Protein AF-A0A484HIN1-F1 (afdb_monomer)

Mean predicted aligned error: 7.31 Å

Sequence (140 aa):
MTGTENAAEALRMVSDWAKWLVTIETFAIAVLGTLFTTDRASVDKRARAYGTAAVVCFVASICFAAMLLLTLPEIAQTLRPDLNIWLTEDSVAGVVFGLNTQGFALIESLLFGCGILFSAATIITIIWSGEKKGKTRGRP

Foldseek 3Di:
DFLLVVQVVVLVVLLVVLVVLLVVLVVLLVVLVCVVPPPPDDQDPLLVVLSVLLNVLSVVLNVLSVQSNQFSVVCNVVGDSPDDQQQDLSTPCCVVPVDGNVRSVVSSVVSSVSSVVSSVVSVVSRVVVVVVVVVVVPDD

Radius of gyration: 20.56 Å; Cα contacts (8 Å, |Δi|>4): 141; chains: 1; bounding box: 49×27×64 Å

Solvent-accessible surface area (backbone atoms only — not comparable to full-atom values): 7355 Å² total; per-residue (Å²): 137,57,47,47,57,59,40,54,49,52,53,50,52,54,48,53,49,36,55,51,49,43,52,52,41,54,49,50,45,51,52,54,50,51,66,72,67,48,90,62,76,80,72,52,70,65,26,50,52,28,39,52,52,12,46,53,25,31,52,53,18,38,52,42,33,49,45,52,58,69,24,47,63,56,48,62,76,67,65,42,54,84,53,56,68,54,70,39,42,91,28,67,52,14,71,76,68,75,34,27,47,45,54,47,53,50,54,23,54,52,27,41,51,51,15,50,53,24,41,50,52,16,54,52,43,50,53,57,52,50,53,53,59,56,58,65,74,70,62,133

pLDDT: mean 84.16, std 12.24, range [41.5, 97.81]

Nearest PDB structures (foldseek):
  7uwa-assembly1_c  TM=4.246E-01  e=1.423E-01  Citrus x limon
  8i7r-assembly1_A4  TM=5.798E-01  e=2.083E+00  Mus musculus
  7rro-assembly1_B0  TM=5.022E-01  e=1.408E+00  Bos taurus
  8otz-assembly1_Cs  TM=4.212E-01  e=1.007E+00  Bos taurus
  9crw-assembly1_F  TM=3.300E-01  e=4.309E+00  Candida albicans

Secondary structure (DSSP, 8-state):
--HHHHHHHHHHHHHHHHHHHHHHHHHHHHHHHHHHHS--SS--HHHHHHHHHHHHHHHHHHHHHHHHHHHHHHHHHT--TT--GGG---SHHHHHHS--HHHHHHHHHHHHHHHHHHHHHHHHHHHHHHHHHHHHTT--

Organism: NCBI:txid218296

Structure (mmCIF, N/CA/C/O backbone):
data_AF-A0A484HIN1-F1
#
_entry.id   AF-A0A484HIN1-F1
#
loop_
_atom_site.group_PDB
_atom_site.id
_atom_site.type_symbol
_atom_site.label_atom_id
_atom_site.label_alt_id
_atom_site.label_comp_id
_atom_site.label_asym_id
_atom_site.label_entity_id
_atom_site.label_seq_id
_atom_site.pdbx_PDB_ins_code
_atom_site.Cartn_x
_atom_site.Cartn_y
_atom_site.Cartn_z
_atom_site.occupancy
_atom_site.B_iso_or_equiv
_atom_site.auth_seq_id
_atom_site.auth_comp_id
_atom_site.auth_asym_id
_atom_site.auth_atom_id
_atom_site.pdbx_PDB_model_num
ATOM 1 N N . MET A 1 1 ? 20.017 15.768 -22.589 1.00 54.41 1 MET A N 1
ATOM 2 C CA . MET A 1 1 ? 19.312 14.658 -21.932 1.00 54.41 1 MET A CA 1
ATOM 3 C C . MET A 1 1 ? 18.972 13.633 -22.987 1.00 54.41 1 MET A C 1
ATOM 5 O O . MET A 1 1 ? 18.265 13.961 -23.935 1.00 54.41 1 MET A O 1
ATOM 9 N N . THR A 1 2 ? 19.588 12.461 -22.912 1.00 69.31 2 THR A N 1
ATOM 10 C CA . THR A 1 2 ? 19.318 11.357 -23.845 1.00 69.31 2 THR A CA 1
ATOM 11 C C . THR A 1 2 ? 18.021 10.657 -23.428 1.00 69.31 2 THR A C 1
ATOM 13 O O . THR A 1 2 ? 17.699 10.635 -22.245 1.00 69.31 2 THR A O 1
ATOM 16 N N . GLY A 1 3 ? 17.247 10.099 -24.368 1.00 70.44 3 GLY A N 1
ATOM 17 C CA . GLY A 1 3 ? 15.950 9.470 -24.049 1.00 70.44 3 GLY A CA 1
ATOM 18 C C . GLY A 1 3 ? 16.035 8.378 -22.970 1.00 70.44 3 GLY A C 1
ATOM 19 O O . GLY A 1 3 ? 15.109 8.201 -22.184 1.00 70.44 3 GLY A O 1
ATOM 20 N N . THR A 1 4 ? 17.191 7.719 -22.853 1.00 76.06 4 THR A N 1
ATOM 21 C CA . THR A 1 4 ? 17.476 6.711 -21.825 1.00 76.06 4 THR A CA 1
ATOM 22 C C . THR A 1 4 ? 17.534 7.289 -20.405 1.00 76.06 4 THR A C 1
ATOM 24 O O . THR A 1 4 ? 17.100 6.625 -19.468 1.00 76.06 4 THR A O 1
ATOM 27 N N . GLU A 1 5 ? 18.030 8.519 -20.220 1.00 82.69 5 GLU A N 1
ATOM 28 C CA . GLU A 1 5 ? 18.069 9.182 -18.903 1.00 82.69 5 GLU A CA 1
ATOM 29 C C . GLU A 1 5 ? 16.652 9.464 -18.392 1.00 82.69 5 GLU A C 1
ATOM 31 O O . GLU A 1 5 ? 16.345 9.174 -17.237 1.00 82.69 5 GLU A O 1
ATOM 36 N N . ASN A 1 6 ? 15.770 9.939 -19.277 1.00 81.94 6 ASN A N 1
ATOM 37 C CA . ASN A 1 6 ? 14.371 10.218 -18.946 1.00 81.94 6 ASN A CA 1
ATOM 38 C C . ASN A 1 6 ? 13.612 8.934 -18.571 1.00 81.94 6 ASN A C 1
ATOM 40 O O . ASN A 1 6 ? 12.824 8.926 -17.625 1.00 81.94 6 ASN A O 1
ATOM 44 N N . ALA A 1 7 ? 13.860 7.833 -19.289 1.00 80.06 7 ALA A N 1
ATOM 45 C CA . ALA A 1 7 ? 13.280 6.534 -18.961 1.00 80.06 7 ALA A CA 1
ATOM 46 C C . ALA A 1 7 ? 13.793 6.022 -17.601 1.00 80.06 7 ALA A C 1
ATOM 48 O O . ALA A 1 7 ? 13.009 5.593 -16.757 1.00 80.06 7 ALA A O 1
ATOM 49 N N . ALA A 1 8 ? 15.095 6.132 -17.328 1.00 85.69 8 ALA A N 1
ATOM 50 C CA . ALA A 1 8 ? 15.660 5.715 -16.046 1.00 85.69 8 ALA A CA 1
ATOM 51 C C . ALA A 1 8 ? 15.101 6.534 -14.866 1.00 85.69 8 ALA A C 1
ATOM 53 O O . ALA A 1 8 ? 14.820 5.979 -13.801 1.00 85.69 8 ALA A O 1
ATOM 54 N N . GLU A 1 9 ? 14.899 7.839 -15.055 1.00 88.00 9 GLU A N 1
ATOM 55 C CA . GLU A 1 9 ? 14.272 8.713 -14.061 1.00 88.00 9 GLU A CA 1
ATOM 56 C C . GLU A 1 9 ? 12.815 8.315 -13.793 1.00 88.00 9 GLU A C 1
ATOM 58 O O . GLU A 1 9 ? 12.438 8.119 -12.637 1.00 88.00 9 GLU A O 1
ATOM 63 N N . ALA A 1 10 ? 12.015 8.099 -14.839 1.00 84.44 10 ALA A N 1
ATOM 64 C CA . ALA A 1 10 ? 10.633 7.648 -14.690 1.00 84.44 10 ALA A CA 1
ATOM 65 C C . ALA A 1 10 ? 10.541 6.291 -13.966 1.00 84.44 10 ALA A C 1
ATOM 67 O O . ALA A 1 10 ? 9.709 6.126 -13.072 1.00 84.44 10 ALA A O 1
ATOM 68 N N . LEU A 1 11 ? 11.436 5.345 -14.270 1.00 87.44 11 LEU A N 1
ATOM 69 C CA . LEU A 1 11 ? 11.505 4.059 -13.569 1.00 87.44 11 LEU A CA 1
ATOM 70 C C . LEU A 1 11 ? 11.786 4.238 -12.070 1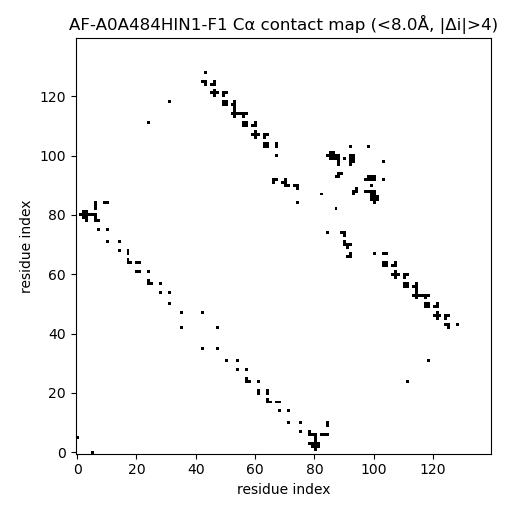.00 87.44 11 LEU A C 1
ATOM 72 O O . LEU A 1 11 ? 11.177 3.578 -11.223 1.00 87.44 11 LEU A O 1
ATOM 76 N N . ARG A 1 12 ? 12.698 5.156 -11.731 1.00 89.75 12 ARG A N 1
ATOM 77 C CA . ARG A 1 12 ? 13.019 5.490 -10.343 1.00 89.75 12 ARG A CA 1
ATOM 78 C C . ARG A 1 12 ? 11.823 6.109 -9.625 1.00 89.75 12 ARG A C 1
ATOM 80 O O . ARG A 1 12 ? 11.538 5.704 -8.501 1.00 89.75 12 ARG A O 1
ATOM 87 N N . MET A 1 13 ? 11.097 7.018 -10.277 1.00 90.00 13 MET A N 1
ATOM 88 C CA . MET A 1 13 ? 9.881 7.616 -9.717 1.00 90.00 13 MET A CA 1
ATOM 89 C C . MET A 1 13 ? 8.820 6.556 -9.395 1.00 90.00 13 MET A C 1
ATOM 91 O O . MET A 1 13 ? 8.242 6.597 -8.312 1.00 90.00 13 MET A O 1
ATOM 95 N N . VAL A 1 14 ? 8.610 5.573 -10.280 1.00 87.56 14 VAL A N 1
ATOM 96 C CA . VAL A 1 14 ? 7.686 4.450 -10.029 1.00 87.56 14 VAL A CA 1
ATOM 97 C C . VAL A 1 14 ? 8.153 3.601 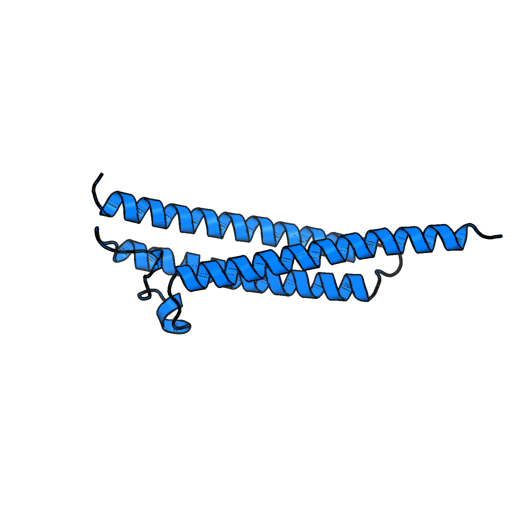-8.840 1.00 87.56 14 VAL A C 1
ATOM 99 O O . VAL A 1 14 ? 7.350 3.276 -7.967 1.00 87.56 14 VAL A O 1
ATOM 102 N N . SER A 1 15 ? 9.451 3.284 -8.760 1.00 90.81 15 SER A N 1
ATOM 103 C CA . SER A 1 15 ? 10.038 2.575 -7.608 1.00 90.81 15 SER A CA 1
ATOM 104 C C . SER A 1 15 ? 9.783 3.310 -6.294 1.00 90.81 15 SER A C 1
ATOM 106 O O . SER A 1 15 ? 9.369 2.700 -5.306 1.00 90.81 15 SER A O 1
ATOM 108 N N . ASP A 1 16 ? 10.079 4.607 -6.266 1.00 93.44 16 ASP A N 1
ATOM 109 C CA . ASP A 1 16 ? 10.014 5.406 -5.047 1.00 93.44 16 ASP A CA 1
ATOM 110 C C . ASP A 1 16 ? 8.557 5.596 -4.605 1.00 93.44 16 ASP A C 1
ATOM 112 O O . ASP A 1 16 ? 8.262 5.476 -3.414 1.00 93.44 16 ASP A O 1
ATOM 116 N N . TRP A 1 17 ? 7.636 5.767 -5.558 1.00 90.81 17 TRP A N 1
ATOM 117 C CA . TRP A 1 17 ? 6.195 5.802 -5.308 1.00 90.81 17 TRP A CA 1
ATOM 118 C C . TRP A 1 17 ? 5.670 4.501 -4.690 1.00 90.81 17 TRP A C 1
ATOM 120 O O . TRP A 1 17 ? 5.062 4.534 -3.620 1.00 90.81 17 TRP A O 1
ATOM 130 N N . ALA A 1 18 ? 5.964 3.350 -5.302 1.00 91.25 18 ALA A N 1
ATOM 131 C CA . ALA A 1 18 ? 5.492 2.055 -4.812 1.00 91.25 18 ALA A CA 1
ATOM 132 C C . ALA A 1 18 ? 6.027 1.740 -3.401 1.00 91.25 18 ALA A C 1
ATOM 134 O O . ALA A 1 18 ? 5.289 1.281 -2.531 1.00 91.25 18 ALA A O 1
ATOM 135 N N . LYS A 1 19 ? 7.303 2.042 -3.121 1.00 93.50 19 LYS A N 1
ATOM 136 C CA . LYS A 1 19 ? 7.889 1.872 -1.775 1.00 93.50 19 LYS A CA 1
ATOM 137 C C . LYS A 1 19 ? 7.236 2.784 -0.741 1.00 93.50 19 LYS A C 1
ATOM 139 O O . LYS A 1 19 ? 7.009 2.366 0.400 1.00 93.50 19 LYS A O 1
ATOM 144 N N . TRP A 1 20 ? 6.969 4.030 -1.125 1.00 95.00 20 TRP A N 1
ATOM 145 C CA . TRP A 1 20 ? 6.303 4.998 -0.264 1.00 95.00 20 TRP A CA 1
ATOM 146 C C . TRP A 1 20 ? 4.887 4.536 0.097 1.00 95.00 20 TRP A C 1
ATOM 148 O O . TRP A 1 20 ? 4.550 4.520 1.284 1.00 95.00 20 TRP A O 1
ATOM 158 N N . LEU A 1 21 ? 4.108 4.063 -0.882 1.00 92.5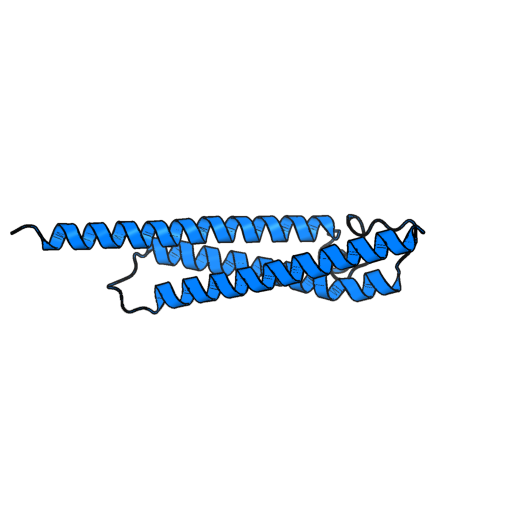0 21 LEU A N 1
ATOM 159 C CA . LEU A 1 21 ? 2.767 3.528 -0.641 1.00 92.50 21 LEU A CA 1
ATOM 160 C C . LEU A 1 21 ? 2.787 2.317 0.291 1.00 92.50 21 LEU A C 1
ATOM 162 O O . LEU A 1 21 ? 2.146 2.364 1.340 1.00 92.50 21 LEU A O 1
ATOM 166 N N . VAL A 1 22 ? 3.615 1.306 0.006 1.00 95.00 22 VAL A N 1
ATOM 167 C CA . VAL A 1 22 ? 3.739 0.112 0.863 1.00 95.00 22 VAL A CA 1
ATOM 168 C C . VAL A 1 22 ? 4.061 0.488 2.314 1.00 95.00 22 VAL A C 1
ATOM 170 O O . VAL A 1 22 ? 3.519 -0.103 3.252 1.00 95.00 22 VAL A O 1
ATOM 173 N N . THR A 1 23 ? 4.912 1.496 2.522 1.00 96.44 23 THR A N 1
ATOM 174 C CA . THR A 1 23 ? 5.274 1.976 3.864 1.00 96.44 23 THR A CA 1
ATOM 175 C C . THR A 1 23 ? 4.072 2.580 4.591 1.00 96.44 23 THR A C 1
ATOM 177 O O . THR A 1 23 ? 3.801 2.224 5.741 1.00 96.44 23 THR A O 1
ATOM 180 N N . ILE A 1 24 ? 3.332 3.474 3.932 1.00 95.62 24 ILE A N 1
ATOM 181 C CA . ILE A 1 24 ? 2.155 4.128 4.519 1.00 95.62 24 ILE A CA 1
ATOM 182 C C . ILE A 1 24 ? 1.041 3.125 4.795 1.00 95.62 24 ILE A C 1
ATOM 184 O O . ILE A 1 24 ? 0.418 3.184 5.853 1.00 95.62 24 ILE A O 1
ATOM 188 N N . GLU A 1 25 ? 0.797 2.193 3.882 1.00 95.81 25 GLU A N 1
ATOM 189 C CA . GLU A 1 25 ? -0.241 1.175 4.030 1.00 95.81 25 GLU A CA 1
ATOM 190 C C . GLU A 1 25 ? 0.072 0.223 5.181 1.00 95.81 25 GLU A C 1
ATOM 192 O O . GLU A 1 25 ? -0.788 -0.038 6.022 1.00 95.81 25 GLU A O 1
ATOM 197 N N . THR A 1 26 ? 1.328 -0.217 5.293 1.00 96.69 26 THR A N 1
ATOM 198 C CA . THR A 1 26 ? 1.793 -1.027 6.429 1.00 96.69 26 THR A CA 1
ATOM 199 C C . THR A 1 26 ? 1.592 -0.285 7.750 1.00 96.69 26 THR A C 1
ATOM 201 O O . THR A 1 26 ? 1.093 -0.857 8.724 1.00 96.69 26 THR A O 1
ATOM 204 N N . PHE A 1 27 ? 1.921 1.009 7.784 1.00 97.19 27 PHE A N 1
ATOM 205 C CA . PHE A 1 27 ? 1.687 1.849 8.955 1.00 97.19 27 PHE A CA 1
ATOM 206 C C . PHE A 1 27 ? 0.191 1.984 9.276 1.00 97.19 27 PHE A C 1
ATOM 208 O O . PHE A 1 27 ? -0.207 1.802 10.426 1.00 97.19 27 PHE A O 1
ATOM 215 N N . ALA A 1 28 ? -0.657 2.238 8.279 1.00 95.94 28 ALA A N 1
ATOM 216 C CA . ALA A 1 28 ? -2.102 2.355 8.455 1.00 95.94 28 ALA A CA 1
ATOM 217 C C . ALA A 1 28 ? -2.723 1.054 8.989 1.00 95.94 28 ALA A C 1
ATOM 219 O O . ALA A 1 28 ? -3.538 1.096 9.913 1.00 95.94 28 ALA A O 1
ATOM 220 N N . ILE A 1 29 ? -2.295 -0.104 8.476 1.00 96.88 29 ILE A N 1
ATOM 221 C CA . ILE A 1 29 ? -2.707 -1.420 8.981 1.00 96.88 29 ILE A CA 1
ATOM 222 C C . ILE A 1 29 ? -2.300 -1.582 10.448 1.00 96.88 29 ILE A C 1
ATOM 224 O O . ILE A 1 29 ? -3.119 -2.018 11.259 1.00 96.88 29 ILE A O 1
ATOM 228 N N . ALA A 1 30 ? -1.074 -1.200 10.816 1.00 96.44 30 ALA A N 1
ATOM 229 C CA . ALA A 1 30 ? -0.621 -1.262 12.204 1.00 96.44 30 ALA A CA 1
ATOM 230 C C . ALA A 1 30 ? -1.475 -0.367 13.117 1.00 96.44 30 ALA A C 1
ATOM 232 O O . ALA A 1 30 ? -1.932 -0.821 14.168 1.00 96.44 30 ALA A O 1
ATOM 233 N N . VAL A 1 31 ? -1.771 0.867 1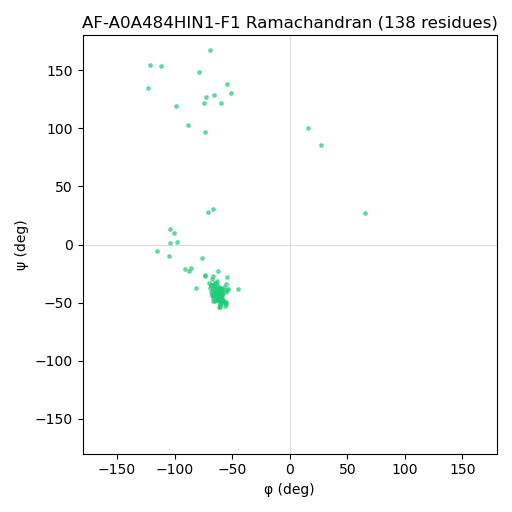2.695 1.00 94.12 31 VAL A N 1
ATOM 234 C CA . VAL A 1 31 ? -2.661 1.784 13.427 1.00 94.12 31 VAL A CA 1
ATOM 235 C C . VAL A 1 31 ? -4.048 1.161 13.610 1.00 94.12 31 VAL A C 1
ATOM 237 O O . VAL A 1 31 ? -4.541 1.096 14.738 1.00 94.12 31 VAL A O 1
ATOM 240 N N . LEU A 1 32 ? -4.666 0.635 12.549 1.00 93.25 32 LEU A N 1
ATOM 241 C CA . LEU A 1 32 ? -5.960 -0.051 12.646 1.00 93.25 32 LEU A CA 1
ATOM 242 C C . LEU A 1 32 ? -5.900 -1.259 13.591 1.00 93.25 32 LEU A C 1
ATOM 244 O O . LEU A 1 32 ? -6.794 -1.433 14.419 1.00 93.25 32 LEU A O 1
ATOM 248 N N . GLY A 1 33 ? -4.828 -2.051 13.525 1.00 91.19 33 GLY A N 1
ATOM 249 C CA . GLY A 1 33 ? -4.589 -3.172 14.430 1.00 91.19 33 GLY A CA 1
ATOM 250 C C . GLY A 1 33 ? -4.587 -2.732 15.892 1.00 91.19 33 GLY A C 1
ATOM 251 O O . GLY A 1 33 ? -5.332 -3.286 16.699 1.00 91.19 33 GLY A O 1
ATOM 252 N N . THR A 1 34 ? -3.836 -1.679 16.226 1.00 90.50 34 THR A N 1
ATOM 253 C CA . THR A 1 34 ? -3.799 -1.135 17.596 1.00 90.50 34 THR A CA 1
ATOM 254 C C . THR A 1 34 ? -5.154 -0.607 18.072 1.00 90.50 34 THR A C 1
ATOM 256 O O . THR A 1 34 ? -5.525 -0.812 19.230 1.00 90.50 34 THR A O 1
ATOM 259 N N . LEU A 1 35 ? -5.942 0.019 17.190 1.00 87.19 35 LEU A N 1
ATOM 260 C CA . LEU A 1 35 ? -7.289 0.494 17.524 1.00 87.19 35 LEU A CA 1
ATOM 261 C C . LEU A 1 35 ? -8.240 -0.654 17.883 1.00 87.19 35 LEU A C 1
ATOM 263 O O . LEU A 1 35 ? -9.130 -0.464 18.713 1.00 87.19 35 LEU A O 1
ATOM 267 N N . PHE A 1 36 ? -8.055 -1.834 17.286 1.00 84.31 36 PHE A N 1
ATOM 268 C CA . PHE A 1 36 ? -8.879 -3.010 17.564 1.00 84.31 36 PHE A CA 1
ATOM 269 C C . PHE A 1 36 ? -8.393 -3.859 18.740 1.00 84.31 36 PHE A C 1
ATOM 271 O O . PHE A 1 36 ? -9.211 -4.574 19.321 1.00 84.31 36 PHE A O 1
ATOM 278 N N . THR A 1 37 ? -7.110 -3.787 19.103 1.00 84.06 37 THR A N 1
ATOM 279 C CA . THR A 1 37 ? -6.544 -4.523 20.248 1.00 84.06 37 THR A CA 1
ATOM 280 C C . THR A 1 37 ? -6.583 -3.741 21.555 1.00 84.06 37 THR A C 1
ATOM 282 O O . THR A 1 37 ? -6.537 -4.348 22.622 1.00 84.06 37 THR A O 1
ATOM 285 N N . THR A 1 38 ? -6.691 -2.410 21.508 1.00 76.25 38 THR A N 1
ATOM 286 C CA . THR A 1 38 ? -6.842 -1.605 22.724 1.00 76.25 38 THR A CA 1
ATOM 287 C C . THR A 1 38 ? -8.189 -1.928 23.374 1.00 76.25 38 THR A C 1
ATOM 289 O O . THR A 1 38 ? -9.221 -1.859 22.710 1.00 76.25 38 THR A O 1
ATOM 292 N N . ASP A 1 39 ? -8.181 -2.238 24.674 1.00 57.16 39 ASP A N 1
ATOM 293 C CA . ASP A 1 39 ? -9.277 -2.792 25.497 1.00 57.16 39 ASP A CA 1
ATOM 294 C C . ASP A 1 39 ? -10.486 -1.839 25.714 1.00 57.16 39 ASP A C 1
ATOM 296 O O . ASP A 1 39 ? -11.170 -1.818 26.740 1.00 57.16 39 ASP A O 1
ATOM 300 N N . ARG A 1 40 ? -10.765 -0.971 24.734 1.00 56.91 40 ARG A N 1
ATOM 301 C CA . ARG A 1 40 ? -11.926 -0.087 24.695 1.00 56.91 40 ARG A CA 1
ATOM 302 C C . ARG A 1 40 ? -13.161 -0.922 24.379 1.00 56.91 40 ARG A C 1
ATOM 304 O O . ARG A 1 40 ? -13.458 -1.193 23.220 1.00 56.91 40 ARG A O 1
ATOM 311 N N . ALA A 1 41 ? -13.875 -1.304 25.437 1.00 56.22 41 ALA A N 1
ATOM 312 C CA . ALA A 1 41 ? -15.295 -1.660 25.479 1.00 56.22 41 ALA A CA 1
ATOM 313 C C . ALA A 1 41 ? -15.935 -1.938 24.105 1.00 56.22 41 ALA A C 1
ATOM 315 O O . ALA A 1 41 ? -16.319 -0.989 23.424 1.00 56.22 41 ALA A O 1
ATOM 316 N N . SER A 1 42 ? -16.097 -3.217 23.745 1.00 67.44 42 SER A N 1
ATOM 317 C CA . SER A 1 42 ? -16.809 -3.718 22.553 1.00 67.44 42 SER A CA 1
ATOM 318 C C . SER A 1 42 ? -16.845 -2.738 21.370 1.00 67.44 42 SER A C 1
ATOM 320 O O . SER A 1 42 ? -17.795 -1.962 21.209 1.00 67.44 42 SER A O 1
ATOM 322 N N . VAL A 1 43 ? -15.793 -2.772 20.546 1.00 71.38 43 VAL A N 1
ATOM 323 C CA . VAL A 1 43 ? -15.750 -2.046 19.269 1.00 71.38 43 VAL A CA 1
ATOM 324 C C . VAL A 1 43 ? -17.013 -2.358 18.462 1.00 71.38 43 VAL A C 1
ATOM 326 O O . VAL A 1 43 ? -17.387 -3.526 18.319 1.00 71.38 43 VAL A O 1
ATOM 329 N N . ASP A 1 44 ? -17.674 -1.312 17.960 1.00 83.19 44 ASP A N 1
ATOM 330 C CA . ASP A 1 44 ? -18.899 -1.432 17.167 1.00 83.19 44 ASP A CA 1
ATOM 331 C C . ASP A 1 44 ? -18.677 -2.381 15.973 1.00 83.19 44 ASP A C 1
ATOM 333 O O . ASP A 1 44 ? -17.642 -2.332 15.301 1.00 83.19 44 ASP A O 1
ATOM 337 N N . LYS A 1 45 ? -19.656 -3.252 15.692 1.00 88.19 45 LYS A N 1
ATOM 338 C CA . LYS A 1 45 ? -19.595 -4.208 14.574 1.00 88.19 45 LYS A CA 1
ATOM 339 C C . LYS A 1 45 ? -19.338 -3.509 13.234 1.00 88.19 45 LYS A C 1
ATOM 341 O O . LYS A 1 45 ? -18.632 -4.060 12.395 1.00 88.19 45 LYS A O 1
ATOM 346 N N . ARG A 1 46 ? -19.865 -2.294 13.044 1.00 89.81 46 ARG A N 1
ATOM 347 C CA . ARG A 1 46 ? -19.653 -1.476 11.840 1.00 89.81 46 ARG A CA 1
ATOM 348 C C . ARG A 1 46 ? -18.209 -1.001 11.727 1.00 89.81 46 ARG A C 1
ATOM 350 O O . ARG A 1 46 ? -17.629 -1.112 10.657 1.00 89.81 46 ARG A O 1
ATOM 357 N N . ALA A 1 47 ? -17.613 -0.546 12.832 1.00 90.94 47 ALA A N 1
ATOM 358 C CA . ALA A 1 47 ? -16.205 -0.152 12.854 1.00 90.94 47 ALA A CA 1
ATOM 359 C C . ALA A 1 47 ? -15.292 -1.336 12.510 1.00 90.94 47 ALA A C 1
ATOM 361 O O . ALA A 1 47 ? -14.352 -1.177 11.741 1.00 90.94 47 ALA A O 1
ATOM 362 N N . ARG A 1 48 ? -15.604 -2.538 13.015 1.00 90.81 48 ARG A N 1
ATOM 363 C CA . ARG A 1 48 ? -14.879 -3.758 12.628 1.00 90.81 48 ARG A CA 1
ATOM 364 C C . ARG A 1 48 ? -15.021 -4.061 11.139 1.00 90.81 48 ARG A C 1
ATOM 366 O O . ARG A 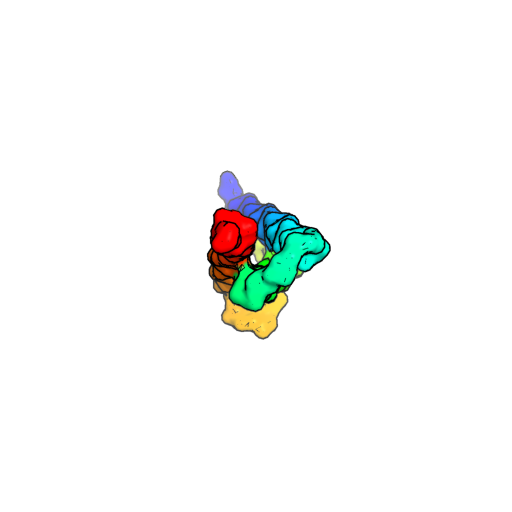1 48 ? -14.015 -4.308 10.494 1.00 90.81 48 ARG A O 1
ATOM 373 N N . ALA A 1 49 ? -16.236 -3.997 10.592 1.00 94.25 49 ALA A N 1
ATOM 374 C CA . ALA A 1 49 ? -16.470 -4.257 9.172 1.00 94.25 49 ALA A CA 1
ATOM 375 C C . ALA A 1 49 ? -15.696 -3.283 8.265 1.00 94.25 49 ALA A C 1
ATOM 377 O O . ALA A 1 49 ? -15.010 -3.724 7.346 1.00 94.25 49 ALA A O 1
ATOM 378 N N . TYR A 1 50 ? -15.749 -1.978 8.557 1.00 95.31 50 TYR A N 1
ATOM 379 C CA . TYR A 1 50 ? -14.977 -0.979 7.815 1.00 95.31 50 TYR A CA 1
ATOM 380 C C . TYR A 1 50 ? -13.470 -1.186 7.977 1.00 95.31 50 TYR A C 1
ATOM 382 O O . TYR A 1 50 ? -12.748 -1.126 6.989 1.00 95.31 50 TYR A O 1
ATOM 390 N N . GLY A 1 51 ? -12.987 -1.500 9.181 1.00 94.88 51 GLY A N 1
ATOM 391 C CA . GLY A 1 51 ? -11.559 -1.721 9.396 1.00 94.88 51 GLY A CA 1
ATOM 392 C C . GLY A 1 51 ? -11.048 -2.962 8.678 1.00 94.88 51 GLY A C 1
ATOM 393 O O . GLY A 1 51 ? -9.976 -2.926 8.086 1.00 94.88 51 GLY A O 1
ATOM 394 N N . THR A 1 52 ? -11.830 -4.044 8.658 1.00 94.81 52 THR A N 1
ATOM 395 C CA . THR A 1 52 ? -11.507 -5.233 7.864 1.00 94.81 52 THR A CA 1
ATOM 396 C C . THR A 1 52 ? -11.474 -4.905 6.373 1.00 94.81 52 THR A C 1
ATOM 398 O O . THR A 1 52 ? -10.516 -5.285 5.707 1.00 94.81 52 THR A O 1
ATOM 401 N N . ALA A 1 53 ? -12.458 -4.164 5.853 1.00 97.00 53 ALA A N 1
ATOM 402 C CA . ALA A 1 53 ? -12.457 -3.732 4.455 1.00 97.00 53 ALA A CA 1
ATOM 403 C C . ALA A 1 53 ? -11.228 -2.867 4.123 1.00 97.00 53 ALA A C 1
ATOM 405 O O . ALA A 1 53 ? -10.575 -3.107 3.112 1.00 97.00 53 ALA A O 1
ATOM 406 N N . ALA A 1 54 ? -10.858 -1.931 5.005 1.00 97.12 54 ALA A N 1
ATOM 407 C CA . ALA A 1 54 ? -9.661 -1.107 4.851 1.00 97.12 54 ALA A CA 1
ATOM 408 C C . ALA A 1 54 ? -8.382 -1.951 4.771 1.00 97.12 54 ALA A C 1
ATOM 410 O O . ALA A 1 54 ? -7.579 -1.762 3.862 1.00 97.12 54 ALA A O 1
ATOM 411 N N . VAL A 1 55 ? -8.216 -2.914 5.686 1.00 97.06 55 VAL A N 1
ATOM 412 C CA . VAL A 1 55 ? -7.055 -3.816 5.698 1.00 97.06 55 VAL A CA 1
ATOM 413 C C . VAL A 1 55 ? -6.997 -4.649 4.421 1.00 97.06 55 VAL A C 1
ATOM 415 O O . VAL A 1 55 ? -5.928 -4.768 3.836 1.00 97.06 55 VAL A O 1
ATOM 418 N N . VAL A 1 56 ? -8.125 -5.189 3.952 1.00 97.75 56 VAL A N 1
ATOM 419 C CA . VAL A 1 56 ? -8.169 -5.948 2.691 1.00 97.75 56 VAL A CA 1
ATOM 420 C C . VAL A 1 56 ? -7.768 -5.067 1.505 1.00 97.75 56 VAL A C 1
ATOM 422 O O . VAL A 1 56 ? -6.967 -5.503 0.682 1.00 97.75 56 VAL A O 1
ATOM 425 N N . CYS A 1 57 ? -8.265 -3.828 1.434 1.00 97.75 57 CYS A N 1
ATOM 426 C CA . CYS A 1 57 ? -7.880 -2.873 0.395 1.00 97.75 57 CYS A CA 1
ATOM 427 C C . CYS A 1 57 ? -6.377 -2.564 0.419 1.00 97.75 57 CYS A C 1
ATOM 429 O O . CYS A 1 57 ? -5.735 -2.653 -0.623 1.00 97.75 57 CYS A O 1
ATOM 431 N N . PHE A 1 58 ? -5.808 -2.266 1.591 1.00 97.50 58 PHE A N 1
ATOM 432 C CA . PHE A 1 58 ? -4.375 -1.996 1.726 1.00 97.50 58 PHE A CA 1
ATOM 433 C C . PHE A 1 58 ? -3.520 -3.216 1.391 1.00 97.50 58 PHE A C 1
ATOM 435 O O . PHE A 1 58 ? -2.539 -3.089 0.677 1.00 97.50 58 PHE A O 1
ATOM 442 N N . VAL A 1 59 ? -3.891 -4.417 1.840 1.00 97.44 59 VAL A N 1
ATOM 443 C CA . VAL A 1 59 ? -3.142 -5.637 1.496 1.00 97.44 59 VAL A CA 1
ATOM 444 C C . VAL A 1 59 ? -3.180 -5.894 -0.009 1.00 97.44 59 VAL A C 1
ATOM 446 O O . VAL A 1 59 ? -2.144 -6.192 -0.598 1.00 97.44 59 VAL A O 1
ATOM 449 N N . ALA A 1 60 ? -4.345 -5.748 -0.645 1.00 95.12 60 ALA A N 1
ATOM 450 C CA . ALA A 1 60 ? -4.459 -5.898 -2.091 1.00 95.12 60 ALA A CA 1
ATOM 451 C C . ALA A 1 60 ? -3.594 -4.863 -2.829 1.00 95.12 60 ALA A C 1
ATOM 453 O O . ALA A 1 60 ? -2.845 -5.231 -3.729 1.00 95.12 60 ALA A O 1
ATOM 454 N N . SER A 1 61 ? -3.646 -3.599 -2.408 1.00 95.12 61 SER A N 1
ATOM 455 C CA . SER A 1 61 ? -2.822 -2.508 -2.936 1.00 95.12 61 SER A CA 1
ATOM 456 C C . SER A 1 61 ? -1.317 -2.793 -2.805 1.00 95.12 61 SER A C 1
ATOM 458 O O . SER A 1 61 ? -0.606 -2.777 -3.811 1.00 95.12 61 SER A O 1
ATOM 460 N N . ILE A 1 62 ? -0.852 -3.233 -1.626 1.00 95.06 62 ILE A N 1
ATOM 461 C CA . ILE A 1 62 ? 0.532 -3.683 -1.392 1.00 95.06 62 ILE A CA 1
ATOM 462 C C . ILE A 1 62 ? 0.921 -4.802 -2.363 1.00 95.06 62 ILE A C 1
ATOM 464 O O . ILE A 1 62 ? 2.039 -4.799 -2.876 1.00 95.06 62 ILE A O 1
ATOM 468 N N . CYS A 1 63 ? 0.035 -5.765 -2.641 1.00 92.31 63 CYS A N 1
ATOM 469 C CA . CYS A 1 63 ? 0.324 -6.821 -3.611 1.00 92.31 63 CYS A CA 1
ATOM 470 C C . CYS A 1 63 ? 0.548 -6.258 -5.023 1.00 92.31 63 CYS A C 1
ATOM 472 O O . CYS A 1 63 ? 1.485 -6.690 -5.695 1.00 92.31 63 CYS A O 1
ATOM 474 N N . PHE A 1 64 ? -0.256 -5.287 -5.467 1.00 90.06 64 PHE A N 1
ATOM 475 C CA . PHE A 1 64 ? -0.051 -4.617 -6.757 1.00 90.06 64 PHE A CA 1
ATOM 476 C C . PHE A 1 64 ? 1.248 -3.801 -6.782 1.00 90.06 64 PHE A C 1
ATOM 478 O O . PHE A 1 64 ? 2.020 -3.929 -7.733 1.00 90.06 64 PHE A O 1
ATOM 485 N N . ALA A 1 65 ? 1.546 -3.045 -5.724 1.00 90.56 65 ALA A N 1
ATOM 486 C CA . ALA A 1 65 ? 2.800 -2.304 -5.593 1.00 90.56 65 ALA A CA 1
ATOM 487 C C . ALA A 1 65 ? 4.026 -3.237 -5.581 1.00 90.56 65 ALA A C 1
ATOM 489 O O . ALA A 1 65 ? 5.034 -2.965 -6.231 1.00 90.56 65 ALA A O 1
ATOM 490 N N . ALA A 1 66 ? 3.940 -4.379 -4.895 1.00 90.25 66 ALA A N 1
ATOM 491 C CA . ALA A 1 66 ? 4.992 -5.389 -4.877 1.00 90.25 66 ALA A CA 1
ATOM 492 C C . ALA A 1 66 ? 5.199 -6.018 -6.261 1.00 90.25 66 ALA A C 1
ATOM 494 O O . ALA A 1 66 ? 6.340 -6.190 -6.683 1.00 90.25 66 ALA A O 1
ATOM 495 N N . MET A 1 67 ? 4.119 -6.315 -6.991 1.00 87.25 67 MET A N 1
ATOM 496 C CA . MET A 1 67 ? 4.210 -6.797 -8.371 1.00 87.25 67 MET A CA 1
ATOM 497 C C . MET A 1 67 ? 4.865 -5.761 -9.286 1.00 87.25 67 MET A C 1
ATOM 499 O O . MET A 1 67 ? 5.778 -6.115 -10.028 1.00 87.25 67 MET A O 1
ATOM 503 N N . LEU A 1 68 ? 4.492 -4.482 -9.172 1.00 85.88 68 LEU A N 1
ATOM 504 C CA . LEU A 1 68 ? 5.171 -3.394 -9.878 1.00 85.88 68 LEU A CA 1
ATOM 505 C C . LEU A 1 68 ? 6.671 -3.393 -9.568 1.00 85.88 68 LEU A C 1
ATOM 507 O O . LEU A 1 68 ? 7.480 -3.463 -10.489 1.00 85.88 68 LEU A O 1
ATOM 511 N N . LEU A 1 69 ? 7.057 -3.415 -8.291 1.00 88.56 69 LEU A N 1
ATOM 512 C CA . LEU A 1 69 ? 8.462 -3.435 -7.874 1.00 88.56 69 LEU A CA 1
ATOM 513 C C . LEU A 1 69 ? 9.236 -4.649 -8.406 1.00 88.56 69 LEU A C 1
ATOM 515 O O . LEU A 1 69 ? 10.395 -4.499 -8.790 1.00 88.56 69 LEU A O 1
ATOM 519 N N . LEU A 1 70 ?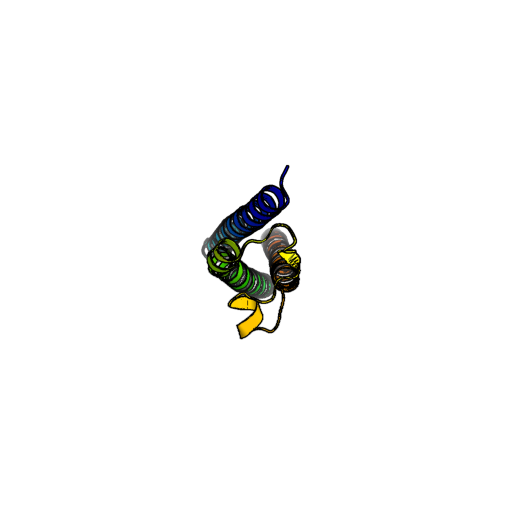 8.609 -5.827 -8.458 1.00 87.00 70 LEU A N 1
ATOM 520 C CA . LEU A 1 70 ? 9.216 -7.044 -9.010 1.00 87.00 70 LEU A CA 1
ATOM 521 C C . LEU A 1 70 ? 9.462 -6.949 -10.519 1.00 87.00 70 LEU A C 1
ATOM 523 O O . LEU A 1 70 ? 10.387 -7.586 -11.016 1.00 87.00 70 LEU A O 1
ATOM 527 N N . THR A 1 71 ? 8.678 -6.144 -11.237 1.00 83.06 71 THR A N 1
ATOM 528 C CA . THR A 1 71 ? 8.829 -5.957 -12.687 1.00 83.06 71 THR A CA 1
ATOM 529 C C . THR A 1 71 ? 9.836 -4.892 -13.098 1.00 83.06 71 THR A C 1
ATOM 531 O O . THR A 1 71 ? 10.340 -4.922 -14.219 1.00 83.06 71 THR A O 1
ATOM 534 N N . LEU A 1 72 ? 10.180 -3.961 -12.204 1.00 84.12 72 LEU A N 1
ATOM 535 C CA . LEU A 1 72 ? 11.107 -2.874 -12.533 1.00 84.12 72 LEU A CA 1
ATOM 536 C C . LEU A 1 72 ? 12.492 -3.351 -13.007 1.00 84.12 72 LEU A C 1
ATOM 538 O O . LEU A 1 72 ? 13.011 -2.735 -13.936 1.00 84.12 72 LEU A O 1
ATOM 542 N N . PRO A 1 73 ? 13.115 -4.409 -12.443 1.00 85.69 73 PRO A N 1
ATOM 543 C CA . PRO A 1 73 ? 14.400 -4.905 -12.936 1.00 85.69 73 PRO A CA 1
ATOM 544 C C . PRO A 1 73 ? 14.345 -5.399 -14.386 1.00 85.69 73 PRO A C 1
ATOM 546 O O . PRO A 1 73 ? 15.295 -5.183 -15.132 1.00 85.69 73 PRO A O 1
ATOM 549 N N . GLU A 1 74 ? 13.240 -6.027 -14.788 1.00 81.81 74 GLU A N 1
ATOM 550 C CA . GLU A 1 74 ? 13.031 -6.512 -16.157 1.00 81.81 74 GLU A CA 1
ATOM 551 C C . GLU A 1 74 ? 12.930 -5.334 -17.135 1.00 81.81 74 GLU A C 1
ATOM 553 O O . GLU A 1 74 ? 13.651 -5.288 -18.131 1.00 81.81 74 GLU A O 1
ATOM 558 N N . ILE A 1 75 ? 12.147 -4.310 -16.777 1.00 80.94 75 ILE A N 1
ATOM 559 C CA . ILE A 1 75 ? 12.026 -3.062 -17.549 1.00 80.94 75 ILE A CA 1
ATOM 560 C C . ILE A 1 75 ? 13.373 -2.316 -17.610 1.00 80.94 75 ILE A C 1
ATOM 562 O O . ILE A 1 75 ? 13.734 -1.748 -18.640 1.00 80.94 75 ILE A O 1
ATOM 566 N N . ALA A 1 76 ? 14.156 -2.329 -16.526 1.00 85.25 76 ALA A N 1
ATOM 567 C CA . ALA A 1 76 ? 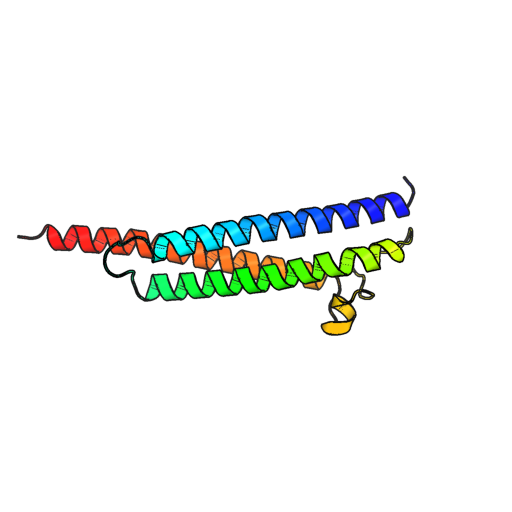15.479 -1.703 -16.488 1.00 85.25 76 ALA A CA 1
ATOM 568 C C . ALA A 1 76 ? 16.476 -2.369 -17.448 1.00 85.25 76 ALA A C 1
ATOM 570 O O . ALA A 1 76 ? 17.330 -1.689 -18.017 1.00 85.25 76 ALA A O 1
ATOM 571 N N . GLN A 1 77 ? 16.390 -3.690 -17.623 1.00 82.75 77 GLN A N 1
ATOM 572 C CA . GLN A 1 77 ? 17.273 -4.446 -18.515 1.00 82.75 77 GLN A CA 1
ATOM 573 C C . GLN A 1 77 ? 16.943 -4.227 -19.994 1.00 82.75 77 GLN A C 1
ATOM 575 O O . GLN A 1 77 ? 17.828 -4.336 -20.842 1.00 82.75 77 GLN A O 1
ATOM 580 N N . THR A 1 78 ? 15.692 -3.898 -20.309 1.00 81.00 78 THR A N 1
ATOM 581 C CA . THR A 1 78 ? 15.205 -3.674 -21.676 1.00 81.00 78 THR A CA 1
ATOM 582 C C . THR A 1 78 ? 15.021 -2.193 -22.013 1.00 81.00 78 THR A C 1
ATOM 584 O O . THR A 1 78 ? 14.433 -1.868 -23.045 1.00 81.00 78 THR A O 1
ATOM 587 N N . LEU A 1 79 ? 15.554 -1.291 -21.182 1.00 80.38 79 LEU A N 1
ATOM 588 C CA . LEU A 1 79 ? 15.358 0.151 -21.295 1.00 80.38 79 LEU A CA 1
ATOM 589 C C . LEU A 1 79 ? 15.869 0.694 -22.642 1.00 80.38 79 LEU A C 1
ATOM 591 O O . LEU A 1 79 ? 17.052 0.576 -22.974 1.00 80.38 79 LEU A O 1
ATOM 595 N N . ARG A 1 80 ? 14.980 1.333 -23.409 1.00 80.50 80 ARG A N 1
ATOM 596 C CA . ARG A 1 80 ? 15.295 1.988 -24.690 1.00 80.50 80 ARG A CA 1
ATOM 597 C C . ARG A 1 80 ? 14.933 3.476 -24.645 1.00 80.50 80 ARG A C 1
ATOM 599 O O . ARG A 1 80 ? 14.051 3.850 -23.874 1.00 80.50 80 ARG A O 1
ATOM 606 N N . PRO A 1 81 ? 15.578 4.334 -25.459 1.00 73.44 81 PRO A N 1
ATOM 607 C CA . PRO A 1 81 ? 15.354 5.782 -25.423 1.00 73.44 81 PRO A CA 1
ATOM 608 C C . PRO A 1 81 ? 13.921 6.220 -25.771 1.00 73.44 81 PRO A C 1
ATOM 610 O O . PRO A 1 81 ? 13.520 7.325 -25.423 1.00 73.44 81 PRO A O 1
ATOM 613 N N . ASP A 1 82 ? 13.184 5.379 -26.490 1.00 76.06 82 ASP A N 1
ATOM 614 C CA . ASP A 1 82 ? 11.818 5.569 -26.980 1.00 76.06 82 ASP A CA 1
ATOM 615 C C . ASP A 1 82 ? 10.771 4.772 -26.179 1.00 76.06 82 ASP A C 1
ATOM 617 O O . ASP A 1 82 ? 9.579 4.828 -26.483 1.00 76.06 82 ASP A O 1
ATOM 621 N N . LEU A 1 83 ? 11.197 4.043 -25.141 1.00 77.69 83 LEU A N 1
ATOM 622 C CA . LEU A 1 83 ? 10.316 3.200 -24.341 1.00 77.69 83 LEU A CA 1
ATOM 623 C C . LEU A 1 83 ? 9.436 4.046 -23.413 1.00 77.69 83 LEU A C 1
ATOM 625 O O . LEU A 1 83 ? 9.926 4.753 -22.531 1.00 77.69 83 LEU A O 1
ATOM 629 N N . ASN A 1 84 ? 8.117 3.915 -23.557 1.00 80.62 84 ASN A N 1
ATOM 630 C CA . ASN A 1 84 ? 7.172 4.468 -22.595 1.00 80.62 84 ASN A CA 1
ATOM 631 C C . ASN A 1 84 ? 6.901 3.450 -21.479 1.00 80.62 84 ASN A C 1
ATOM 633 O O . ASN A 1 84 ? 6.123 2.510 -21.648 1.00 80.62 84 ASN A O 1
ATOM 637 N N . ILE A 1 85 ? 7.524 3.672 -20.321 1.00 79.06 85 ILE A N 1
ATOM 638 C CA . ILE A 1 85 ? 7.423 2.790 -19.148 1.00 79.06 85 ILE A CA 1
ATOM 639 C C . ILE A 1 85 ? 5.973 2.611 -18.696 1.00 79.06 85 ILE A C 1
ATOM 641 O O . ILE A 1 85 ? 5.579 1.513 -18.330 1.00 79.06 85 ILE A O 1
ATOM 645 N N . TRP A 1 86 ? 5.148 3.654 -18.779 1.00 78.06 86 TRP A N 1
ATOM 646 C CA . TRP A 1 86 ? 3.751 3.594 -18.344 1.00 78.06 86 TRP A CA 1
ATOM 647 C C . TRP A 1 86 ? 2.891 2.671 -19.213 1.00 78.06 86 TRP A C 1
ATOM 649 O O . TRP A 1 86 ? 1.946 2.062 -18.717 1.00 78.06 86 TRP A O 1
ATOM 659 N N . LEU A 1 87 ? 3.235 2.538 -20.495 1.00 79.94 87 LEU A N 1
ATOM 660 C CA . LEU A 1 87 ? 2.513 1.708 -21.461 1.00 79.94 87 LEU A CA 1
ATOM 661 C C . LEU A 1 87 ? 3.149 0.327 -21.659 1.00 79.94 87 LEU A C 1
ATOM 663 O O . LEU A 1 87 ? 2.664 -0.444 -22.480 1.00 79.94 87 LEU A O 1
ATOM 667 N N . THR A 1 88 ? 4.224 0.008 -20.935 1.00 76.00 88 THR A N 1
ATOM 668 C CA . THR A 1 88 ? 4.943 -1.255 -21.118 1.00 76.00 88 THR A CA 1
ATOM 669 C C . THR A 1 88 ? 4.131 -2.430 -20.569 1.00 76.00 88 THR A C 1
ATOM 671 O O . THR A 1 88 ? 3.716 -2.430 -19.408 1.00 76.00 88 THR A O 1
ATOM 674 N N . GLU A 1 89 ? 3.935 -3.441 -21.416 1.00 69.75 89 GLU A N 1
ATOM 675 C CA . GLU A 1 89 ? 3.323 -4.736 -21.078 1.00 69.75 89 GLU A CA 1
ATOM 676 C C . GLU A 1 89 ? 4.359 -5.865 -20.964 1.00 69.75 89 GLU A C 1
ATOM 678 O O . GLU A 1 89 ? 4.039 -6.925 -20.435 1.00 69.75 89 GLU A O 1
ATOM 683 N N . ASP A 1 90 ? 5.613 -5.617 -21.366 1.00 62.75 90 ASP A N 1
ATOM 684 C CA . ASP A 1 90 ? 6.745 -6.567 -21.349 1.00 62.75 90 ASP A CA 1
ATOM 685 C C . ASP A 1 90 ? 7.264 -6.884 -19.933 1.00 62.75 90 ASP A C 1
ATOM 687 O O . ASP A 1 90 ? 8.439 -7.157 -19.713 1.00 62.75 90 ASP A O 1
ATOM 691 N N . SER A 1 91 ? 6.387 -6.798 -18.942 1.00 67.12 91 SER A N 1
ATOM 692 C CA . SER A 1 91 ? 6.672 -7.071 -17.545 1.00 67.12 91 SER A CA 1
ATOM 693 C C . SER A 1 91 ? 5.939 -8.331 -17.100 1.00 67.12 91 SER A C 1
ATOM 695 O O . SER A 1 91 ? 4.851 -8.618 -17.600 1.00 67.12 91 SER A O 1
ATOM 697 N N . VAL A 1 92 ? 6.451 -9.046 -16.090 1.00 68.12 92 VAL A N 1
ATOM 698 C CA . VAL A 1 92 ? 5.708 -10.146 -15.422 1.00 68.12 92 VAL A CA 1
ATOM 699 C C . VAL A 1 92 ? 4.253 -9.757 -15.116 1.00 68.12 92 VAL A C 1
ATOM 701 O O . VAL A 1 92 ? 3.339 -10.561 -15.272 1.00 68.12 92 VAL A O 1
ATOM 704 N N . ALA A 1 93 ? 4.022 -8.506 -14.721 1.00 64.56 93 ALA A N 1
ATOM 705 C CA . ALA A 1 93 ? 2.704 -7.952 -14.443 1.00 64.56 93 ALA A CA 1
ATOM 706 C C . ALA A 1 93 ? 1.805 -7.906 -15.699 1.00 64.56 93 ALA A C 1
ATOM 708 O O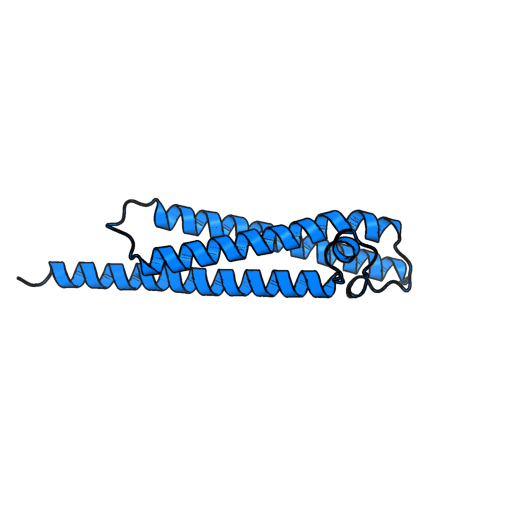 . ALA A 1 93 ? 0.663 -8.371 -15.653 1.00 64.56 93 ALA A O 1
ATOM 709 N N . GLY A 1 94 ? 2.331 -7.431 -16.831 1.00 67.69 94 GLY A N 1
ATOM 710 C CA . GLY A 1 94 ? 1.627 -7.434 -18.115 1.00 67.69 94 GLY A CA 1
ATOM 711 C C . GLY A 1 94 ? 1.379 -8.836 -18.666 1.00 67.69 94 GLY A C 1
ATOM 712 O O . GLY A 1 94 ? 0.280 -9.117 -19.133 1.00 67.69 94 GLY A O 1
ATOM 713 N N . VAL A 1 95 ? 2.325 -9.761 -18.501 1.00 70.69 95 VAL A N 1
ATOM 714 C CA . VAL A 1 95 ? 2.166 -11.159 -18.939 1.00 70.69 95 VAL A CA 1
ATOM 715 C C . VAL A 1 95 ? 1.122 -11.910 -18.106 1.00 70.69 95 VAL A C 1
ATOM 717 O O . VAL A 1 95 ? 0.340 -12.686 -18.652 1.00 70.69 95 VAL A O 1
ATOM 720 N N . VAL A 1 96 ? 1.092 -11.698 -16.787 1.00 73.31 96 VAL A N 1
ATOM 721 C CA . VAL A 1 96 ? 0.193 -12.440 -15.885 1.00 73.31 96 VAL A CA 1
ATOM 722 C C . VAL A 1 96 ? -1.221 -11.857 -15.876 1.00 73.31 96 VAL A C 1
ATOM 724 O O . VAL A 1 96 ? -2.187 -12.616 -15.801 1.00 73.31 96 VAL A O 1
ATOM 727 N N . PHE A 1 97 ? -1.364 -10.532 -15.951 1.00 75.44 97 PHE A N 1
ATOM 728 C CA . PHE A 1 97 ? -2.657 -9.860 -15.776 1.00 75.44 97 PHE A CA 1
ATOM 729 C C . PHE A 1 97 ? -3.163 -9.133 -17.025 1.00 75.44 97 PHE A C 1
ATOM 731 O O . PHE A 1 97 ? -4.291 -8.646 -17.009 1.00 75.44 97 PHE A O 1
ATOM 738 N N . GLY A 1 98 ? -2.373 -9.058 -18.101 1.00 77.38 98 GLY A N 1
ATOM 739 C CA . GLY A 1 98 ? -2.754 -8.348 -19.326 1.00 77.38 98 GLY A CA 1
ATOM 740 C C . GLY A 1 98 ? -2.907 -6.839 -19.125 1.00 77.38 98 GLY A C 1
ATOM 741 O O . GLY A 1 98 ? -3.724 -6.213 -19.794 1.00 77.38 98 GLY A O 1
ATOM 742 N N . LEU A 1 99 ? -2.192 -6.264 -18.154 1.00 80.12 99 LEU A N 1
ATOM 743 C CA . LEU A 1 99 ? -2.259 -4.844 -17.816 1.00 80.12 99 LEU A CA 1
ATOM 744 C C . LEU A 1 99 ? -0.874 -4.210 -17.921 1.00 80.12 99 LEU A C 1
ATOM 746 O O . LEU A 1 99 ? 0.099 -4.729 -17.378 1.00 80.12 99 LEU A O 1
ATOM 750 N N . ASN A 1 100 ? -0.801 -3.044 -18.553 1.00 84.00 100 ASN A N 1
ATOM 751 C CA . ASN A 1 100 ? 0.410 -2.230 -18.552 1.00 84.00 100 ASN A CA 1
ATOM 752 C C . ASN A 1 100 ? 0.705 -1.628 -17.162 1.00 84.00 100 ASN A C 1
ATOM 754 O O . ASN A 1 100 ? -0.141 -1.615 -16.259 1.00 84.00 100 ASN A O 1
ATOM 758 N N . THR A 1 101 ? 1.910 -1.082 -16.994 1.00 81.69 101 THR A N 1
ATOM 759 C CA . THR A 1 101 ? 2.361 -0.440 -15.746 1.00 81.69 101 THR A CA 1
ATOM 760 C C . THR A 1 101 ? 1.400 0.647 -15.246 1.00 81.69 101 THR A C 1
ATOM 762 O O . THR A 1 101 ? 1.154 0.746 -14.043 1.00 81.69 101 THR A O 1
ATOM 765 N N . GLN A 1 102 ? 0.804 1.435 -16.146 1.00 85.56 102 GLN A N 1
ATOM 766 C CA . GLN A 1 102 ? -0.198 2.443 -15.793 1.00 85.56 102 GLN A CA 1
ATOM 767 C C . GLN A 1 102 ? -1.473 1.823 -15.211 1.00 85.56 102 GLN A C 1
ATOM 769 O O . GLN A 1 102 ? -2.010 2.341 -14.233 1.00 85.56 102 GLN A O 1
ATOM 774 N N . GLY A 1 103 ? -1.963 0.724 -15.784 1.00 85.06 103 GLY A N 1
ATOM 775 C CA . GLY A 1 103 ? -3.128 -0.002 -15.284 1.00 85.06 103 GLY A CA 1
ATOM 776 C C . GLY A 1 103 ? -2.894 -0.538 -13.875 1.00 85.06 103 GLY A C 1
ATOM 777 O O . GLY A 1 103 ? -3.747 -0.375 -13.004 1.00 85.06 103 GLY A O 1
ATOM 778 N N . PHE A 1 104 ? -1.705 -1.090 -13.627 1.00 83.94 104 PHE A N 1
ATOM 779 C CA . PHE A 1 104 ? -1.289 -1.519 -12.292 1.00 83.94 104 PHE A CA 1
ATOM 780 C C . PHE A 1 104 ? -1.269 -0.367 -11.289 1.00 83.94 104 PHE A C 1
ATOM 782 O O . PHE A 1 104 ? -1.887 -0.479 -10.232 1.00 83.94 104 PHE A O 1
ATOM 789 N N . ALA A 1 105 ? -0.619 0.747 -11.636 1.00 86.12 105 ALA A N 1
ATOM 790 C CA . ALA A 1 105 ? -0.563 1.929 -10.780 1.00 86.12 105 ALA A CA 1
ATOM 791 C C . ALA A 1 105 ? -1.964 2.502 -10.500 1.00 86.12 105 ALA A C 1
ATOM 793 O O . ALA A 1 105 ? -2.255 2.923 -9.385 1.00 86.12 105 ALA A O 1
ATOM 794 N N . LEU A 1 106 ? -2.869 2.476 -11.485 1.00 89.75 106 LEU A N 1
ATOM 795 C CA . LEU A 1 106 ? -4.242 2.944 -11.309 1.00 89.75 106 LEU A CA 1
ATOM 796 C C . LEU A 1 106 ? -5.034 2.052 -10.344 1.00 89.75 106 LEU A C 1
ATOM 798 O O . LEU A 1 106 ? -5.695 2.569 -9.446 1.00 89.75 106 LEU A O 1
ATOM 802 N N . ILE A 1 107 ? -4.990 0.730 -10.527 1.00 90.69 107 ILE A N 1
ATOM 803 C CA . ILE A 1 107 ? -5.707 -0.222 -9.662 1.00 90.69 107 ILE A CA 1
ATOM 804 C C . ILE A 1 107 ? -5.185 -0.133 -8.231 1.00 90.69 107 ILE A C 1
ATOM 806 O O . ILE A 1 107 ? -5.975 -0.065 -7.290 1.00 90.69 107 ILE A O 1
ATOM 810 N N . GLU A 1 108 ? -3.866 -0.097 -8.080 1.00 91.62 108 GLU A N 1
ATOM 811 C CA . GLU A 1 108 ? -3.197 0.099 -6.802 1.00 91.62 108 GLU A CA 1
ATOM 812 C C . GLU A 1 108 ? -3.661 1.396 -6.122 1.00 91.62 108 GLU A C 1
ATOM 814 O O . GLU A 1 108 ? -4.206 1.354 -5.019 1.00 91.62 108 GLU A O 1
ATOM 819 N N . SER A 1 109 ? -3.605 2.529 -6.822 1.00 90.50 109 SER A N 1
ATOM 820 C CA . SER A 1 109 ? -4.036 3.821 -6.279 1.00 90.50 109 SER A CA 1
ATOM 821 C C . SER A 1 109 ? -5.531 3.865 -5.924 1.00 90.50 109 SER A C 1
ATOM 823 O O . SER A 1 109 ? -5.919 4.504 -4.941 1.00 90.50 109 SER A O 1
ATOM 825 N N . LEU A 1 110 ? -6.391 3.164 -6.673 1.00 95.25 110 LEU A N 1
ATOM 826 C CA . LEU A 1 110 ? -7.815 3.023 -6.346 1.00 95.25 110 LEU A CA 1
ATOM 827 C C . LEU A 1 110 ? -8.029 2.202 -5.068 1.00 95.25 110 LEU A C 1
ATOM 829 O O . LEU A 1 110 ? -8.849 2.577 -4.226 1.00 95.25 110 LEU A O 1
ATOM 833 N N . LEU A 1 111 ? -7.298 1.097 -4.904 1.00 95.94 111 LEU A N 1
ATOM 834 C CA . LEU A 1 111 ? -7.359 0.265 -3.701 1.00 95.94 111 LEU A CA 1
ATOM 835 C C . LEU A 1 111 ? -6.836 1.020 -2.479 1.00 95.94 111 LEU A C 1
ATOM 837 O O . LEU A 1 111 ? -7.509 1.025 -1.445 1.00 95.94 111 LEU A O 1
ATOM 841 N N . PHE A 1 112 ? -5.713 1.726 -2.615 1.00 94.31 112 PHE A N 1
ATOM 842 C CA . PHE A 1 112 ? -5.182 2.622 -1.591 1.00 94.31 112 PHE A CA 1
ATOM 843 C C . PHE A 1 112 ? -6.220 3.671 -1.165 1.00 94.31 112 PHE A C 1
ATOM 845 O O . PHE A 1 112 ? -6.523 3.814 0.024 1.00 94.31 112 PHE A O 1
ATOM 852 N N . GLY A 1 113 ? -6.841 4.355 -2.133 1.00 96.31 113 GLY A N 1
ATOM 853 C CA . GLY A 1 113 ? -7.888 5.347 -1.879 1.00 96.31 113 GLY A CA 1
ATOM 854 C C . GLY A 1 113 ? -9.099 4.762 -1.144 1.00 96.31 113 GLY A C 1
ATOM 855 O O . GLY A 1 113 ? -9.556 5.326 -0.146 1.00 96.31 113 GLY A O 1
ATOM 856 N N . CYS A 1 114 ? -9.588 3.595 -1.570 1.00 97.12 114 CYS A N 1
ATOM 857 C CA . CYS A 1 114 ? -10.647 2.863 -0.868 1.00 97.12 114 CYS A CA 1
ATOM 858 C C . CYS A 1 114 ? -10.241 2.503 0.570 1.00 97.12 114 CYS A C 1
ATOM 860 O O . CYS A 1 114 ? -11.036 2.676 1.499 1.00 97.12 114 CYS A O 1
ATOM 862 N N . GLY A 1 115 ? -8.998 2.061 0.775 1.00 96.69 115 GLY A N 1
ATOM 863 C CA . GLY A 1 115 ? -8.439 1.762 2.092 1.00 96.69 115 GLY A CA 1
ATOM 864 C C . GLY A 1 115 ? -8.459 2.976 3.023 1.00 96.69 115 GLY A C 1
ATOM 865 O O . GLY A 1 115 ? -8.882 2.864 4.179 1.00 96.69 115 GLY A O 1
ATOM 866 N N . ILE A 1 116 ? -8.103 4.161 2.517 1.00 97.19 116 ILE A N 1
ATOM 867 C CA . ILE A 1 116 ? -8.199 5.424 3.266 1.00 97.19 116 ILE A CA 1
ATOM 868 C C . ILE A 1 116 ? -9.649 5.722 3.655 1.00 97.19 116 ILE A C 1
ATOM 870 O O . ILE A 1 116 ? -9.917 6.022 4.821 1.00 97.19 116 ILE A O 1
ATOM 874 N N . LEU A 1 117 ? -10.593 5.621 2.715 1.00 97.81 117 LEU A N 1
ATOM 875 C CA . LEU A 1 117 ? -12.007 5.915 2.975 1.00 97.81 117 LEU A CA 1
ATOM 876 C C . LEU A 1 117 ? -12.584 5.001 4.063 1.00 97.81 117 LEU A C 1
ATOM 878 O O . LEU A 1 117 ? -13.233 5.475 5.000 1.00 97.81 117 LEU A O 1
ATOM 882 N N . PHE A 1 118 ? -12.301 3.699 3.993 1.00 97.56 118 PHE A N 1
ATOM 883 C CA . PHE A 1 118 ? -12.740 2.748 5.011 1.00 97.56 118 PHE A CA 1
ATOM 884 C C . PHE A 1 118 ? -12.029 2.950 6.357 1.00 97.56 118 PHE A C 1
ATOM 886 O O . PHE A 1 118 ? -12.659 2.815 7.411 1.00 97.56 118 PHE A O 1
ATOM 893 N N . SER A 1 119 ? -10.753 3.343 6.355 1.00 95.44 119 SER A N 1
ATOM 894 C CA . SER A 1 119 ? -10.019 3.699 7.578 1.00 95.44 119 SER A CA 1
ATOM 895 C C . SER A 1 119 ? -10.635 4.917 8.264 1.00 95.44 119 SER A C 1
ATOM 897 O O . SER A 1 119 ? -10.897 4.889 9.468 1.00 95.44 119 SER A O 1
ATOM 899 N N . ALA A 1 120 ? -10.958 5.962 7.500 1.00 95.88 120 ALA A N 1
ATOM 900 C CA . ALA A 1 120 ? -11.634 7.149 8.012 1.00 95.88 120 ALA A CA 1
ATOM 901 C C . ALA A 1 120 ? -13.018 6.799 8.582 1.00 95.88 120 ALA A C 1
ATOM 903 O O . ALA A 1 120 ? -13.330 7.170 9.716 1.00 95.88 120 ALA A O 1
ATOM 904 N N . ALA A 1 121 ? -13.818 6.011 7.855 1.00 95.06 121 ALA A N 1
ATOM 905 C CA . ALA A 1 121 ? -15.120 5.538 8.327 1.00 95.06 121 ALA A CA 1
ATOM 906 C C . ALA A 1 121 ? -15.010 4.726 9.631 1.00 95.06 121 ALA A C 1
ATOM 908 O O . ALA A 1 121 ? -15.841 4.875 10.533 1.00 95.06 121 ALA A O 1
ATOM 909 N N . THR A 1 122 ? -13.963 3.908 9.764 1.00 94.06 122 THR A N 1
ATOM 910 C CA . THR A 1 122 ? -13.649 3.152 10.985 1.00 94.06 122 THR A CA 1
ATOM 911 C C . THR A 1 122 ? -13.394 4.086 12.160 1.00 94.06 122 THR A C 1
ATOM 913 O O . THR A 1 122 ? -14.061 3.969 13.190 1.00 94.06 122 THR A O 1
ATOM 916 N N . ILE A 1 123 ? -12.479 5.046 11.999 1.00 92.19 123 ILE A N 1
ATOM 917 C CA . ILE A 1 123 ? -12.101 6.005 13.045 1.00 92.19 123 ILE A CA 1
ATOM 918 C C . ILE A 1 123 ? -13.318 6.830 13.482 1.00 92.19 123 ILE A C 1
ATOM 920 O O . ILE A 1 123 ? -13.605 6.912 14.677 1.00 92.19 123 ILE A O 1
ATOM 924 N N . ILE A 1 124 ? -14.086 7.365 12.528 1.00 92.44 124 ILE A N 1
ATOM 925 C CA . ILE A 1 124 ? -15.309 8.136 12.800 1.00 92.44 124 ILE A CA 1
ATOM 926 C C . ILE A 1 124 ? -16.316 7.292 13.590 1.00 92.44 124 ILE A C 1
ATOM 928 O O . ILE A 1 124 ? -16.856 7.742 14.603 1.00 92.44 124 ILE A O 1
ATOM 932 N N . THR A 1 125 ? -16.535 6.041 13.176 1.00 91.38 125 THR A N 1
ATOM 933 C CA . THR A 1 125 ? -17.476 5.138 13.853 1.00 91.38 125 THR A CA 1
ATOM 934 C C . THR A 1 125 ? -17.029 4.831 15.283 1.00 9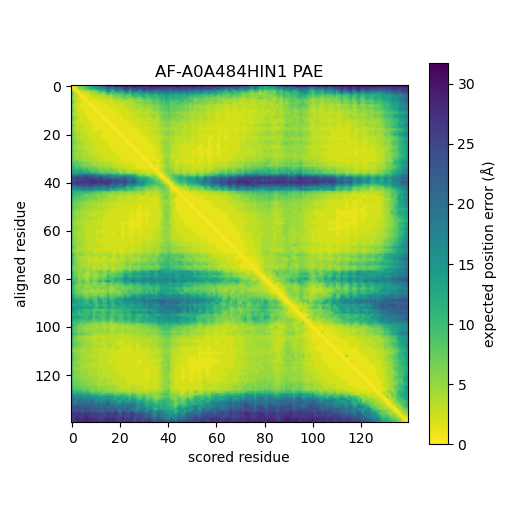1.38 125 THR A C 1
ATOM 936 O O . THR A 1 125 ? -17.868 4.802 16.188 1.00 91.38 125 THR A O 1
ATOM 939 N N . ILE A 1 126 ? -15.726 4.636 15.518 1.00 88.62 126 ILE A N 1
ATOM 940 C CA . ILE A 1 126 ? -15.166 4.425 16.862 1.00 88.62 126 ILE A CA 1
ATOM 941 C C . ILE A 1 126 ? -15.413 5.653 17.747 1.00 88.62 126 ILE A C 1
ATOM 943 O O . ILE A 1 126 ? -15.906 5.498 18.867 1.00 88.62 126 ILE A O 1
ATOM 947 N N . ILE A 1 127 ? -15.130 6.860 17.245 1.00 87.81 127 ILE A N 1
ATOM 948 C CA . ILE A 1 127 ? -15.304 8.118 17.987 1.00 87.81 127 ILE A CA 1
ATOM 949 C C . ILE A 1 127 ? -16.774 8.314 18.381 1.00 87.81 127 ILE A C 1
ATOM 951 O O . ILE A 1 127 ? -17.086 8.442 19.567 1.00 87.81 127 ILE A O 1
ATOM 955 N N . TRP A 1 128 ? -17.696 8.243 17.418 1.00 87.94 128 TRP A N 1
ATOM 956 C CA . TRP A 1 128 ? -19.127 8.447 17.673 1.00 87.94 128 TRP A CA 1
ATOM 957 C C . TRP A 1 128 ? -19.737 7.380 18.585 1.00 87.94 128 TRP A C 1
ATOM 959 O O . TRP A 1 128 ? -20.644 7.663 19.373 1.00 87.94 128 TRP A O 1
ATOM 969 N N . SER A 1 129 ? -19.252 6.141 18.507 1.00 83.38 129 SER A N 1
ATOM 970 C CA . SER A 1 129 ? -19.710 5.067 19.396 1.00 83.38 129 SER A CA 1
ATOM 971 C C . SER A 1 129 ? -19.237 5.279 20.837 1.00 83.38 129 SER A C 1
ATOM 973 O O . SER A 1 129 ? -19.968 4.952 21.775 1.00 83.38 129 SER A O 1
ATOM 975 N N . GLY A 1 130 ? -18.050 5.863 21.025 1.00 77.56 130 GLY A N 1
ATOM 976 C CA . GLY A 1 130 ? -17.533 6.260 22.335 1.00 77.56 130 GLY A CA 1
ATOM 977 C C . GLY A 1 130 ? -18.388 7.341 23.002 1.00 77.56 130 GLY A C 1
ATOM 978 O O . GLY A 1 130 ? -18.783 7.181 24.158 1.00 77.56 130 GLY A O 1
ATOM 979 N N . GLU A 1 131 ? -18.758 8.391 22.263 1.00 73.44 131 GLU A N 1
ATOM 980 C CA . GLU A 1 131 ? -19.609 9.479 22.775 1.00 73.44 131 GLU A CA 1
ATOM 981 C C . GLU A 1 131 ? -20.991 8.986 23.225 1.00 73.44 131 GLU A C 1
ATOM 983 O O . GLU A 1 131 ? -21.493 9.388 24.280 1.00 73.44 131 GLU A O 1
ATOM 988 N N . LYS A 1 132 ? -21.604 8.074 22.455 1.00 67.25 132 LYS A N 1
ATOM 989 C CA . LYS A 1 132 ? -22.910 7.491 22.800 1.00 67.25 132 LYS A CA 1
ATOM 990 C C . LYS A 1 132 ? -22.862 6.738 24.126 1.00 67.25 132 LYS A C 1
ATOM 992 O O . LYS A 1 132 ? -23.746 6.952 24.950 1.00 67.25 132 LYS A O 1
ATOM 997 N N . LYS A 1 133 ? -21.833 5.908 24.354 1.00 63.72 133 LYS A N 1
ATOM 998 C CA . LYS A 1 133 ? -21.659 5.156 25.613 1.00 63.72 133 LYS A CA 1
ATOM 999 C C . LYS A 1 133 ? -21.421 6.083 26.816 1.00 63.72 133 LYS A C 1
ATOM 1001 O O . LYS A 1 133 ? -21.878 5.774 27.915 1.00 63.72 133 LYS A O 1
ATOM 1006 N N . GLY A 1 134 ? -20.750 7.221 26.617 1.00 61.75 134 GLY A N 1
ATOM 1007 C CA . GLY A 1 134 ? -20.554 8.241 27.655 1.00 61.75 134 GLY A CA 1
ATOM 1008 C C . GLY A 1 134 ? -21.854 8.938 28.072 1.00 61.75 134 GLY A C 1
ATOM 1009 O O . GLY A 1 134 ? -22.110 9.100 29.263 1.00 61.75 134 GLY A O 1
ATOM 1010 N N . LYS A 1 135 ? -22.724 9.283 27.111 1.00 61.53 135 LYS A N 1
ATOM 1011 C CA . LYS A 1 135 ? -24.018 9.938 27.387 1.00 61.53 135 LYS A CA 1
ATOM 1012 C C . LYS A 1 135 ? -25.033 9.040 28.102 1.00 61.53 135 LYS A C 1
ATOM 1014 O O . LYS A 1 135 ? -25.794 9.548 28.919 1.00 61.53 135 LYS A O 1
ATOM 1019 N N . THR A 1 136 ? -25.072 7.734 27.827 1.00 59.31 136 THR A N 1
ATOM 1020 C CA . THR A 1 136 ? -26.019 6.816 28.493 1.00 59.31 136 THR A CA 1
ATOM 1021 C C . THR A 1 136 ? -25.661 6.511 29.944 1.00 59.31 136 THR A C 1
ATOM 1023 O O . THR A 1 136 ? -26.565 6.245 30.725 1.00 59.31 136 THR A O 1
ATOM 1026 N N . ARG A 1 137 ? -24.381 6.587 30.336 1.00 56.78 137 ARG A N 1
ATOM 1027 C CA . ARG A 1 137 ? -23.958 6.422 31.741 1.00 56.78 137 ARG A CA 1
ATOM 1028 C C . ARG A 1 137 ? -24.227 7.646 32.626 1.00 56.78 137 ARG A C 1
ATOM 1030 O O . ARG A 1 137 ? -24.099 7.536 33.837 1.00 56.78 137 ARG A O 1
ATOM 1037 N N . GLY A 1 138 ? -24.577 8.789 32.036 1.00 54.31 138 GLY A N 1
ATOM 1038 C CA . GLY A 1 138 ? -24.834 10.045 32.749 1.00 54.31 138 GLY A CA 1
ATOM 1039 C C . GLY A 1 138 ? -26.311 10.385 32.966 1.00 54.31 138 GLY A C 1
ATOM 1040 O O . GLY A 1 138 ? -26.597 11.519 33.341 1.00 54.31 138 GLY A O 1
ATOM 1041 N N . ARG A 1 139 ? -27.255 9.471 32.696 1.00 41.50 139 ARG A N 1
ATOM 1042 C CA . ARG A 1 139 ? -28.665 9.678 33.062 1.00 41.50 139 ARG A CA 1
ATOM 1043 C C . ARG A 1 139 ? -28.967 8.940 34.377 1.00 41.50 139 ARG A C 1
ATOM 1045 O O . ARG A 1 139 ? -28.751 7.729 34.391 1.00 41.50 139 ARG A O 1
ATOM 1052 N N . PRO A 1 140 ? -29.381 9.658 35.440 1.00 48.38 140 PRO A N 1
ATOM 1053 C CA . PRO A 1 140 ? -29.817 9.059 36.701 1.00 48.38 140 PRO A CA 1
ATOM 1054 C C . PRO A 1 140 ? -31.089 8.224 36.530 1.00 48.38 140 PRO A C 1
ATOM 1056 O O . PRO A 1 140 ? -31.850 8.490 35.567 1.00 48.38 140 PRO A O 1
#